Protein AF-A0A9D8SEC3-F1 (afdb_monomer_lite)

Radius of gyration: 12.94 Å; chains: 1; bounding box: 27×25×35 Å

pLDDT: mean 85.94, std 18.2, range [41.59, 98.31]

Structure (mmCIF, N/CA/C/O backbone):
data_AF-A0A9D8SEC3-F1
#
_entry.id   AF-A0A9D8SEC3-F1
#
loop_
_atom_site.group_PDB
_atom_site.id
_atom_site.type_symbol
_atom_site.label_atom_id
_atom_site.label_alt_id
_atom_site.label_comp_id
_atom_site.label_asym_id
_atom_site.label_entity_id
_atom_site.label_seq_id
_atom_site.pdbx_PDB_ins_code
_atom_site.Cartn_x
_atom_site.Cartn_y
_atom_site.Cartn_z
_atom_site.occupancy
_atom_site.B_iso_or_equiv
_atom_site.auth_seq_id
_atom_site.auth_comp_id
_atom_site.auth_asym_id
_atom_site.auth_atom_id
_atom_site.pdbx_PDB_model_num
ATOM 1 N N . MET A 1 1 ? 5.969 3.501 -11.500 1.00 89.12 1 MET A N 1
ATOM 2 C CA . MET A 1 1 ? 4.729 3.222 -10.759 1.00 89.12 1 MET A CA 1
ATOM 3 C C . MET A 1 1 ? 5.101 3.126 -9.298 1.00 89.12 1 MET A C 1
ATOM 5 O O . MET A 1 1 ? 6.102 2.482 -9.006 1.00 89.12 1 MET A O 1
ATOM 9 N N . LYS A 1 2 ? 4.402 3.830 -8.417 1.00 93.88 2 LYS A N 1
ATOM 10 C CA . LYS A 1 2 ? 4.716 3.893 -6.988 1.00 93.88 2 LYS A CA 1
ATOM 11 C C . LYS A 1 2 ? 3.455 3.668 -6.174 1.00 93.88 2 LYS A C 1
ATOM 13 O O . LYS A 1 2 ? 2.375 4.056 -6.611 1.00 93.88 2 LYS A O 1
ATOM 18 N N . LEU A 1 3 ? 3.611 3.062 -5.006 1.00 94.69 3 LEU A N 1
ATOM 19 C CA . LEU A 1 3 ? 2.541 2.955 -4.027 1.00 94.69 3 LEU A CA 1
ATOM 20 C C . LEU A 1 3 ? 2.375 4.304 -3.320 1.00 94.69 3 LEU A C 1
ATOM 22 O O . LEU A 1 3 ? 3.333 4.846 -2.772 1.00 94.69 3 LEU A O 1
ATOM 26 N N . ASN A 1 4 ? 1.161 4.846 -3.310 1.00 95.69 4 ASN A N 1
ATOM 27 C CA . ASN A 1 4 ? 0.829 5.969 -2.448 1.00 95.69 4 ASN A CA 1
ATOM 28 C C . ASN A 1 4 ? 0.480 5.426 -1.056 1.00 95.69 4 ASN A C 1
ATOM 30 O O . ASN A 1 4 ? -0.624 4.919 -0.842 1.00 95.69 4 ASN A O 1
ATOM 34 N N . ARG A 1 5 ? 1.431 5.539 -0.121 1.00 95.88 5 ARG A N 1
ATOM 35 C CA . ARG A 1 5 ? 1.300 5.044 1.258 1.00 95.88 5 ARG A CA 1
ATOM 36 C C . ARG A 1 5 ? 0.013 5.517 1.926 1.00 95.88 5 ARG A C 1
ATOM 38 O O . ARG A 1 5 ? -0.756 4.696 2.410 1.00 95.88 5 ARG A O 1
ATOM 45 N N . ASP A 1 6 ? -0.238 6.823 1.935 1.00 96.88 6 ASP A N 1
ATOM 46 C CA . ASP A 1 6 ? -1.370 7.397 2.668 1.00 96.88 6 ASP A CA 1
ATOM 47 C C . ASP A 1 6 ? -2.709 6.864 2.151 1.00 96.88 6 ASP A C 1
ATOM 49 O O . ASP A 1 6 ? -3.593 6.511 2.934 1.00 96.88 6 ASP A O 1
ATOM 53 N N . ARG A 1 7 ? -2.858 6.764 0.827 1.00 96.88 7 ARG A N 1
ATOM 54 C CA . ARG A 1 7 ? -4.079 6.232 0.214 1.00 96.88 7 ARG A CA 1
ATOM 55 C C . ARG A 1 7 ? -4.236 4.737 0.439 1.00 96.88 7 ARG A C 1
ATOM 57 O O . ARG A 1 7 ? -5.348 4.286 0.697 1.00 96.88 7 ARG A O 1
ATOM 64 N N . PHE A 1 8 ? -3.144 3.982 0.391 1.00 97.06 8 PHE A N 1
ATOM 65 C CA . PHE A 1 8 ? -3.182 2.554 0.681 1.00 97.06 8 PHE A CA 1
ATOM 66 C C . PHE A 1 8 ? -3.549 2.269 2.147 1.00 97.06 8 PHE A C 1
ATOM 68 O O . PHE A 1 8 ? -4.374 1.400 2.416 1.00 97.06 8 PHE A O 1
ATOM 75 N N . GLU A 1 9 ? -3.020 3.048 3.094 1.00 97.94 9 GLU A N 1
ATOM 76 C CA . GLU A 1 9 ? -3.376 2.974 4.520 1.00 97.94 9 GLU A CA 1
ATOM 77 C C . GLU A 1 9 ? -4.860 3.273 4.772 1.00 97.94 9 GLU A C 1
ATOM 79 O O . GLU A 1 9 ? -5.502 2.624 5.602 1.00 97.94 9 GLU A O 1
ATOM 84 N N . ILE A 1 10 ? -5.417 4.262 4.068 1.00 97.94 10 ILE A N 1
ATOM 85 C CA . ILE A 1 10 ? -6.851 4.571 4.128 1.00 97.94 10 ILE A CA 1
ATOM 86 C C . ILE A 1 10 ? -7.658 3.392 3.584 1.00 97.94 10 ILE A C 1
ATOM 88 O O . ILE A 1 10 ? -8.549 2.904 4.279 1.00 97.94 10 ILE A O 1
ATOM 92 N N . PHE A 1 11 ? -7.301 2.894 2.398 1.00 97.31 11 PHE A N 1
ATOM 93 C CA . PHE A 1 11 ? -7.973 1.758 1.773 1.00 97.31 11 PHE A CA 1
ATOM 94 C C . PHE A 1 11 ? -7.980 0.528 2.691 1.00 97.31 11 PHE A C 1
ATOM 96 O O . PHE A 1 11 ? -9.035 -0.059 2.924 1.00 97.31 11 PHE A O 1
ATOM 103 N N . ALA A 1 12 ? -6.839 0.169 3.287 1.00 97.75 12 ALA A N 1
ATOM 104 C CA . ALA A 1 12 ? -6.744 -0.961 4.209 1.00 97.75 12 ALA A CA 1
ATOM 105 C C . ALA A 1 12 ? -7.726 -0.833 5.386 1.00 97.75 12 ALA A C 1
ATOM 107 O O . ALA A 1 12 ? -8.460 -1.774 5.699 1.00 97.75 12 ALA A O 1
ATOM 108 N N . LYS A 1 13 ? -7.812 0.357 5.988 1.00 98.19 13 LYS A N 1
ATOM 109 C CA . LYS A 1 13 ? -8.737 0.626 7.099 1.00 98.19 13 LYS A CA 1
ATOM 110 C C . LYS A 1 13 ? -10.199 0.574 6.677 1.00 98.19 13 LYS A C 1
ATOM 112 O O . LYS A 1 13 ? -11.025 0.053 7.424 1.00 98.19 13 LYS A O 1
ATOM 117 N N . GLU A 1 14 ? -10.529 1.072 5.490 1.00 97.44 14 GLU A N 1
ATOM 118 C CA . GLU A 1 14 ? -11.885 0.990 4.931 1.00 97.44 14 GLU A CA 1
ATOM 119 C C . GLU A 1 14 ? -12.321 -0.457 4.665 1.00 97.44 14 GLU A C 1
ATOM 121 O O . GLU A 1 14 ? -13.496 -0.781 4.832 1.00 97.44 14 GLU A O 1
ATOM 126 N N . GLN A 1 15 ? -11.377 -1.342 4.329 1.00 96.38 15 GLN A N 1
ATOM 127 C CA . GLN A 1 15 ? -11.626 -2.780 4.186 1.00 96.38 15 GLN A CA 1
ATOM 128 C C . GLN A 1 15 ? -11.655 -3.540 5.530 1.00 96.38 15 GLN A C 1
ATOM 130 O O . GLN A 1 15 ? -11.916 -4.742 5.548 1.00 96.38 15 GLN A O 1
ATOM 135 N N . GLY A 1 16 ? -11.432 -2.859 6.660 1.00 97.88 16 GLY A N 1
ATOM 136 C CA . GLY A 1 16 ? -11.507 -3.440 8.003 1.00 97.88 16 GLY A CA 1
ATOM 137 C C . GLY A 1 16 ? -10.192 -4.001 8.550 1.00 97.88 16 GLY A C 1
ATOM 138 O O . GLY A 1 16 ? -10.215 -4.638 9.604 1.00 97.88 16 GLY A O 1
ATOM 139 N N . TYR A 1 17 ? -9.066 -3.752 7.877 1.00 98.12 17 TYR A N 1
ATOM 140 C CA . TYR A 1 17 ? -7.732 -4.056 8.396 1.00 98.12 17 TYR A CA 1
ATOM 141 C C . TYR A 1 17 ? -7.243 -2.939 9.328 1.00 98.12 17 TYR A C 1
ATOM 143 O O . TYR A 1 17 ? -7.714 -1.799 9.296 1.00 98.12 17 TYR A O 1
ATOM 151 N N . LYS A 1 18 ? -6.282 -3.260 10.185 1.00 97.75 18 LYS A N 1
ATOM 152 C CA . LYS A 1 18 ? -5.649 -2.346 11.136 1.00 97.75 18 LYS A CA 1
ATOM 153 C C . LYS A 1 18 ? -4.844 -1.256 10.426 1.00 97.75 18 LYS A C 1
ATOM 155 O O . LYS A 1 18 ? -4.911 -0.087 10.820 1.00 97.75 18 LYS A O 1
ATOM 160 N N . ASP A 1 19 ? -4.067 -1.650 9.425 1.00 97.94 19 ASP A N 1
ATOM 161 C CA . ASP A 1 19 ? -3.129 -0.813 8.680 1.00 97.94 19 ASP A CA 1
ATOM 162 C C . ASP A 1 19 ? -2.764 -1.460 7.331 1.00 97.94 19 ASP A C 1
ATOM 164 O O . ASP A 1 19 ? -3.187 -2.577 7.014 1.00 97.94 19 ASP A O 1
ATOM 168 N N . GLY A 1 20 ? -2.002 -0.726 6.5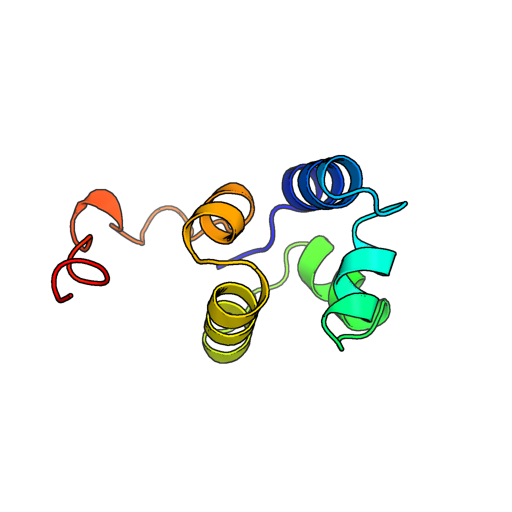17 1.00 97.12 20 GLY A N 1
ATOM 169 C CA . GLY A 1 20 ? -1.508 -1.204 5.228 1.00 97.12 20 GLY A CA 1
ATOM 170 C C . GLY A 1 20 ? -0.647 -2.463 5.345 1.00 97.12 20 GLY A C 1
ATOM 171 O O . GLY A 1 20 ? -0.759 -3.336 4.488 1.00 97.12 20 GLY A O 1
ATOM 172 N N . VAL A 1 21 ? 0.139 -2.603 6.420 1.00 97.94 21 VAL A N 1
ATOM 173 C CA . VAL A 1 21 ? 0.980 -3.789 6.666 1.00 97.94 21 VAL A CA 1
ATOM 174 C C . VAL A 1 21 ? 0.119 -5.046 6.756 1.00 97.94 21 VAL A C 1
ATOM 176 O O . VAL A 1 21 ? 0.375 -6.005 6.031 1.00 97.94 21 VAL A O 1
ATOM 179 N N . GLU A 1 22 ? -0.929 -5.037 7.586 1.00 98.31 22 GLU A N 1
ATOM 180 C CA . GLU A 1 22 ? -1.803 -6.207 7.760 1.00 98.31 22 GLU A CA 1
ATOM 181 C C . GLU A 1 22 ? -2.492 -6.613 6.446 1.00 98.31 22 GLU A C 1
ATOM 183 O O . GLU A 1 22 ? -2.600 -7.805 6.132 1.00 98.31 22 GLU A O 1
ATOM 188 N N . LEU A 1 23 ? -2.924 -5.636 5.639 1.00 97.69 23 LEU A N 1
ATOM 189 C CA . LEU A 1 23 ? -3.461 -5.914 4.307 1.00 97.69 23 LEU A CA 1
ATOM 190 C C . LEU A 1 23 ? -2.386 -6.525 3.395 1.00 97.69 23 LEU A C 1
ATOM 192 O O . LEU A 1 23 ? -2.647 -7.528 2.735 1.00 97.69 23 LEU A O 1
ATOM 196 N N . PHE A 1 24 ? -1.179 -5.962 3.360 1.00 96.25 24 PH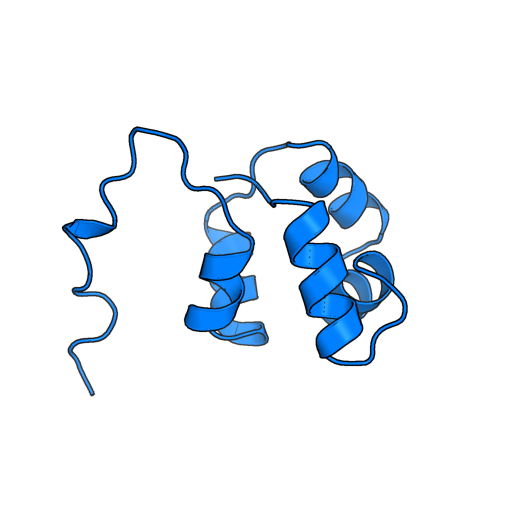E A N 1
ATOM 197 C CA . PHE A 1 24 ? -0.081 -6.461 2.526 1.00 96.25 24 PHE A CA 1
ATOM 198 C C . PHE A 1 24 ? 0.290 -7.910 2.858 1.00 96.25 24 PHE A C 1
ATOM 200 O O . PHE A 1 24 ? 0.432 -8.740 1.956 1.00 96.25 24 PHE A O 1
ATOM 207 N N . GLU A 1 25 ? 0.359 -8.232 4.150 1.00 97.62 25 GLU A N 1
ATOM 208 C CA . GLU A 1 25 ? 0.595 -9.592 4.640 1.00 97.62 25 GLU A CA 1
ATOM 209 C C . GLU A 1 25 ? -0.539 -10.544 4.256 1.00 97.62 25 GLU A C 1
ATOM 211 O O . GLU A 1 25 ? -0.294 -11.666 3.806 1.00 97.62 25 GLU A O 1
ATOM 216 N N . THR A 1 26 ? -1.789 -10.082 4.337 1.00 97.44 26 THR A N 1
ATOM 217 C CA . THR A 1 26 ? -2.962 -10.855 3.896 1.00 97.44 26 THR A CA 1
ATOM 218 C C . THR A 1 26 ? -2.929 -11.144 2.392 1.00 97.44 26 THR A C 1
ATOM 220 O O . THR A 1 26 ? -3.381 -12.202 1.948 1.00 97.44 26 THR A O 1
ATOM 223 N N . LEU A 1 27 ? -2.352 -10.240 1.596 1.00 95.81 27 LEU A N 1
ATOM 224 C CA . LEU A 1 27 ? -2.138 -10.425 0.158 1.00 95.81 27 LEU A CA 1
ATOM 225 C C . LEU A 1 27 ? -0.957 -11.355 -0.156 1.00 95.81 27 LEU A C 1
ATOM 227 O O . LEU A 1 27 ? -0.764 -11.702 -1.322 1.00 95.81 27 LEU A O 1
ATOM 231 N N . GLY A 1 28 ? -0.211 -11.809 0.852 1.00 96.62 28 GLY A N 1
ATOM 232 C CA . GLY A 1 28 ? 0.888 -12.763 0.712 1.00 96.62 28 GLY A CA 1
ATOM 233 C C . GLY A 1 28 ? 2.267 -12.132 0.514 1.00 96.62 28 GLY A C 1
ATOM 234 O O . GLY A 1 28 ? 3.196 -12.855 0.159 1.00 96.62 28 GLY A O 1
ATOM 235 N N . TYR A 1 29 ? 2.401 -10.826 0.737 1.00 95.56 29 TYR A N 1
ATOM 236 C CA . TYR A 1 29 ? 3.688 -10.132 0.790 1.00 95.56 29 TYR A CA 1
ATOM 237 C C . TYR A 1 29 ? 4.177 -10.016 2.239 1.00 95.56 29 TYR A C 1
ATOM 239 O O . TYR A 1 29 ? 3.469 -10.357 3.182 1.00 95.56 29 TYR A O 1
ATOM 247 N N . SER A 1 30 ? 5.392 -9.529 2.440 1.00 96.44 30 SER A N 1
ATOM 248 C CA . SER A 1 30 ? 5.953 -9.250 3.763 1.00 96.44 30 SER A CA 1
ATOM 249 C C . SER A 1 30 ? 5.777 -7.788 4.181 1.00 96.44 30 SER A C 1
ATOM 251 O O . SER A 1 30 ? 5.655 -6.889 3.346 1.00 96.44 30 SER A O 1
ATOM 253 N N . ALA A 1 31 ? 5.835 -7.534 5.491 1.00 95.88 31 ALA A N 1
ATOM 254 C CA . ALA A 1 31 ? 5.896 -6.176 6.031 1.00 95.88 31 ALA A CA 1
ATOM 255 C C . ALA A 1 31 ? 7.114 -5.385 5.511 1.00 95.88 31 ALA A C 1
ATOM 257 O O . ALA A 1 31 ? 7.011 -4.183 5.276 1.00 95.88 31 ALA A O 1
ATOM 258 N N . ASP A 1 32 ? 8.247 -6.057 5.284 1.00 95.94 32 ASP A N 1
ATOM 259 C CA . ASP A 1 32 ? 9.455 -5.424 4.742 1.00 95.94 32 ASP A CA 1
ATOM 260 C C . ASP A 1 32 ? 9.249 -4.971 3.288 1.00 95.94 32 ASP A C 1
ATOM 262 O O . ASP A 1 32 ? 9.668 -3.875 2.915 1.00 95.94 32 ASP A O 1
ATOM 266 N N . GLU A 1 33 ? 8.567 -5.780 2.468 1.00 94.88 33 GLU A N 1
ATOM 267 C CA . GLU A 1 33 ? 8.173 -5.381 1.110 1.00 94.88 33 GLU A CA 1
ATOM 268 C C . GLU A 1 33 ? 7.204 -4.199 1.143 1.00 94.88 33 GLU A C 1
ATOM 270 O O . GLU A 1 33 ? 7.360 -3.263 0.359 1.00 94.88 33 GLU A O 1
ATOM 275 N N . TYR A 1 34 ? 6.240 -4.199 2.070 1.00 96.19 34 TYR A N 1
ATOM 276 C CA . TYR A 1 34 ? 5.343 -3.059 2.234 1.00 96.19 34 TYR A CA 1
ATOM 277 C C . TYR A 1 34 ? 6.112 -1.771 2.528 1.00 96.19 34 TYR A C 1
ATOM 279 O O . TYR A 1 34 ? 5.937 -0.790 1.808 1.00 96.19 34 TYR A O 1
ATOM 287 N N . GLU A 1 35 ? 6.976 -1.766 3.546 1.00 94.75 35 GLU A N 1
ATOM 288 C CA . GLU A 1 35 ? 7.749 -0.573 3.909 1.00 94.75 35 GLU A CA 1
ATOM 289 C C . GLU A 1 35 ? 8.676 -0.130 2.768 1.00 94.75 35 GLU A C 1
ATOM 291 O O . GLU A 1 35 ? 8.768 1.067 2.500 1.00 94.75 35 GLU A O 1
ATOM 296 N N . TYR A 1 36 ? 9.286 -1.070 2.034 1.00 94.88 36 TYR A N 1
ATOM 297 C CA . TYR A 1 36 ? 10.094 -0.763 0.850 1.00 94.88 36 TYR A CA 1
ATOM 298 C C . TYR A 1 36 ? 9.294 0.034 -0.191 1.00 94.88 36 TYR A C 1
ATOM 300 O O . TYR A 1 36 ? 9.714 1.114 -0.607 1.00 94.88 36 TYR A O 1
ATOM 308 N N . TYR A 1 37 ? 8.106 -0.439 -0.579 1.00 93.25 37 TYR A N 1
ATOM 309 C CA . TYR A 1 37 ? 7.278 0.265 -1.564 1.00 93.25 37 TYR A CA 1
ATOM 310 C C . TYR A 1 37 ? 6.617 1.530 -1.002 1.00 93.25 37 TYR A C 1
ATOM 312 O O . TYR A 1 37 ? 6.461 2.516 -1.727 1.00 93.25 37 TYR A O 1
ATOM 320 N N . ALA A 1 38 ? 6.252 1.532 0.280 1.00 91.50 38 ALA A N 1
ATOM 321 C CA . ALA A 1 38 ? 5.642 2.671 0.958 1.00 91.50 38 ALA A CA 1
ATOM 322 C C . ALA A 1 38 ? 6.617 3.847 1.150 1.00 91.50 38 ALA A C 1
ATOM 324 O O . ALA A 1 38 ? 6.161 4.988 1.248 1.00 91.50 38 ALA A O 1
ATOM 325 N N . ASP A 1 39 ? 7.934 3.604 1.147 1.00 93.25 39 ASP A N 1
ATOM 326 C CA . ASP A 1 39 ? 8.976 4.649 1.139 1.00 93.25 39 ASP A CA 1
ATOM 327 C C . ASP A 1 39 ? 9.187 5.276 -0.259 1.00 93.25 39 ASP A C 1
ATOM 329 O O . ASP A 1 39 ? 10.041 6.138 -0.476 1.00 93.25 39 ASP A O 1
ATOM 333 N N . GLY A 1 40 ? 8.356 4.890 -1.232 1.00 88.12 40 GLY A N 1
ATOM 334 C CA . GLY A 1 40 ? 8.313 5.489 -2.561 1.00 88.12 40 GLY A CA 1
ATOM 335 C C . GLY A 1 40 ? 9.203 4.793 -3.585 1.00 88.12 40 GLY A C 1
ATOM 336 O O . GLY A 1 40 ? 9.505 5.388 -4.629 1.00 88.12 40 GLY A O 1
ATOM 337 N N . GLU A 1 41 ? 9.610 3.556 -3.322 1.00 92.44 41 GLU A N 1
ATOM 338 C CA . GLU A 1 41 ? 10.258 2.701 -4.310 1.00 92.44 41 GLU A CA 1
ATOM 339 C C . GLU A 1 41 ? 9.293 2.303 -5.431 1.00 92.44 41 GLU A C 1
ATOM 341 O O . GLU A 1 41 ? 8.066 2.431 -5.342 1.00 92.44 41 GLU A O 1
ATOM 346 N N . TYR A 1 42 ? 9.864 1.872 -6.552 1.00 91.50 42 TYR A N 1
ATOM 347 C CA . TYR A 1 42 ? 9.070 1.500 -7.713 1.00 91.50 42 TYR A CA 1
ATOM 348 C C . TYR A 1 42 ? 8.469 0.112 -7.539 1.00 91.50 42 TYR A C 1
ATOM 350 O O . TYR A 1 42 ? 9.195 -0.859 -7.347 1.00 91.50 42 TYR A O 1
ATOM 358 N N . ILE A 1 43 ? 7.153 0.016 -7.718 1.00 90.38 43 ILE A N 1
ATOM 359 C CA . ILE A 1 43 ? 6.506 -1.271 -7.958 1.00 90.38 43 ILE A CA 1
ATOM 360 C C . ILE A 1 43 ? 6.728 -1.677 -9.416 1.00 90.38 43 ILE A C 1
ATOM 362 O O . ILE A 1 43 ? 6.677 -0.842 -10.334 1.00 90.38 43 ILE A O 1
ATOM 366 N N . ASP A 1 44 ? 6.987 -2.960 -9.633 1.00 89.62 44 ASP A N 1
ATOM 367 C CA . ASP A 1 44 ? 7.103 -3.521 -10.970 1.00 89.62 44 ASP A CA 1
ATOM 368 C C . ASP A 1 44 ? 5.729 -3.897 -11.554 1.00 89.62 44 ASP A C 1
ATOM 370 O O . ASP A 1 44 ? 4.670 -3.700 -10.951 1.00 89.62 44 ASP A O 1
ATOM 374 N N . ARG A 1 45 ? 5.744 -4.381 -12.799 1.00 90.38 45 ARG A N 1
ATOM 375 C CA . ARG A 1 45 ? 4.525 -4.764 -13.514 1.00 90.38 45 ARG A CA 1
ATOM 376 C C . ARG A 1 45 ? 3.875 -6.015 -12.924 1.00 90.38 45 ARG A C 1
ATOM 378 O O . ARG A 1 45 ? 2.650 -6.093 -12.929 1.00 90.38 45 ARG A O 1
ATOM 385 N N . ASP A 1 46 ? 4.666 -6.975 -12.465 1.00 92.06 46 ASP A N 1
ATOM 386 C CA . ASP A 1 46 ? 4.153 -8.263 -11.997 1.00 92.06 46 ASP A CA 1
ATOM 387 C C . ASP A 1 46 ? 3.400 -8.073 -10.682 1.00 92.06 46 ASP A C 1
ATOM 389 O O . ASP A 1 46 ? 2.280 -8.559 -10.528 1.00 92.06 46 ASP A O 1
ATOM 393 N N . MET A 1 47 ? 3.947 -7.251 -9.792 1.00 92.38 47 MET A N 1
ATOM 394 C CA . MET A 1 47 ? 3.287 -6.832 -8.569 1.00 92.38 47 MET A CA 1
ATOM 395 C C . MET A 1 47 ? 2.011 -6.028 -8.845 1.00 92.38 47 MET A C 1
ATOM 397 O O . MET A 1 47 ? 0.983 -6.286 -8.225 1.00 92.38 47 MET A O 1
ATOM 401 N N . LEU A 1 48 ? 2.030 -5.085 -9.796 1.00 93.31 48 LEU A N 1
ATOM 402 C CA . LEU A 1 48 ? 0.817 -4.348 -10.174 1.00 93.31 48 LEU A CA 1
ATOM 403 C C . LEU A 1 48 ? -0.298 -5.294 -10.646 1.00 93.31 48 LEU A C 1
ATOM 405 O O . LEU A 1 48 ? -1.450 -5.141 -10.241 1.00 93.31 48 LEU A O 1
ATOM 409 N N . LEU A 1 49 ? 0.037 -6.261 -11.504 1.00 94.38 49 LEU A N 1
ATOM 410 C CA . LEU A 1 49 ? -0.923 -7.244 -12.006 1.00 94.38 49 LEU A CA 1
ATOM 411 C C . LEU A 1 49 ? -1.462 -8.128 -10.881 1.00 94.38 49 LEU A C 1
ATOM 413 O O . LEU A 1 49 ? -2.660 -8.403 -10.841 1.00 94.38 49 LEU A O 1
ATOM 417 N N . ASP A 1 50 ? -0.605 -8.541 -9.955 1.00 95.69 50 ASP A N 1
ATOM 418 C CA . ASP A 1 50 ? -1.009 -9.343 -8.805 1.00 95.69 50 ASP A CA 1
ATOM 419 C C . ASP A 1 50 ? -1.951 -8.561 -7.871 1.00 95.69 50 ASP A C 1
ATOM 421 O O . ASP A 1 50 ? -3.001 -9.070 -7.473 1.00 95.69 50 ASP A O 1
ATOM 425 N N . LEU A 1 51 ? -1.667 -7.278 -7.618 1.00 94.62 51 LEU A N 1
ATOM 426 C CA . LEU A 1 51 ? -2.580 -6.385 -6.901 1.00 94.62 51 LEU A CA 1
ATOM 427 C C . LEU A 1 51 ? -3.915 -6.221 -7.642 1.00 94.62 51 LEU A C 1
ATOM 429 O O . LEU A 1 51 ? -4.967 -6.288 -7.010 1.00 94.62 51 LEU A O 1
ATOM 433 N N . TYR A 1 52 ? -3.909 -6.060 -8.970 1.00 95.00 52 TYR A N 1
ATOM 434 C CA . TYR A 1 52 ? -5.143 -6.003 -9.766 1.00 95.00 52 TYR A CA 1
ATOM 435 C C . TYR A 1 52 ? -5.977 -7.278 -9.649 1.00 95.00 52 TYR A C 1
ATOM 437 O O . TYR A 1 52 ? -7.197 -7.188 -9.518 1.00 95.00 52 TYR A O 1
ATOM 445 N N . ILE A 1 53 ? -5.342 -8.450 -9.665 1.00 95.31 53 ILE A N 1
ATOM 446 C CA . ILE A 1 53 ? -6.026 -9.740 -9.513 1.00 95.31 53 ILE A CA 1
ATOM 447 C C . ILE A 1 53 ? -6.626 -9.874 -8.109 1.00 95.31 53 ILE A C 1
ATOM 449 O O . ILE A 1 53 ? -7.758 -10.337 -7.968 1.00 95.31 53 ILE A O 1
ATOM 453 N N . LYS A 1 54 ? -5.886 -9.473 -7.071 1.00 95.75 54 LYS A N 1
ATOM 454 C CA . LYS A 1 54 ? -6.282 -9.683 -5.670 1.00 95.75 54 LYS A CA 1
ATOM 455 C C . LYS A 1 54 ? -7.269 -8.643 -5.143 1.00 95.75 54 LYS A C 1
ATOM 457 O O . LYS A 1 54 ? -8.136 -8.984 -4.345 1.00 95.75 54 LYS A O 1
ATOM 462 N N . LEU A 1 55 ? -7.132 -7.387 -5.562 1.00 95.31 55 LEU A N 1
ATOM 463 C CA . LEU A 1 55 ? -7.897 -6.254 -5.029 1.00 95.31 55 LEU A CA 1
ATOM 464 C C . LEU A 1 55 ? -8.882 -5.660 -6.038 1.00 95.31 55 LEU A C 1
ATOM 466 O O . LEU A 1 55 ? -9.757 -4.889 -5.648 1.00 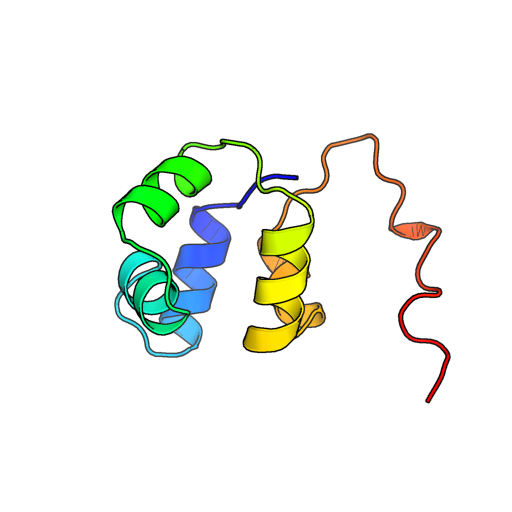95.31 55 LEU A O 1
ATOM 470 N N . GLY A 1 56 ? -8.762 -6.011 -7.318 1.00 94.00 56 GLY A N 1
ATOM 471 C CA . GLY A 1 56 ? -9.523 -5.403 -8.401 1.00 94.00 56 GLY A CA 1
ATOM 472 C C . GLY A 1 56 ? -8.883 -4.106 -8.898 1.00 94.00 56 GLY A C 1
ATOM 473 O O . GLY A 1 56 ? -8.407 -3.273 -8.127 1.00 94.00 56 GLY A O 1
ATOM 474 N N . ALA A 1 57 ? -8.902 -3.913 -10.217 1.00 90.44 57 ALA A N 1
ATOM 475 C CA . ALA A 1 57 ? -8.199 -2.804 -10.853 1.00 90.44 57 ALA A CA 1
ATOM 476 C C . ALA A 1 57 ? -8.676 -1.418 -10.401 1.00 90.44 57 ALA A C 1
ATOM 478 O O . ALA A 1 57 ? -7.846 -0.545 -10.164 1.00 90.44 57 ALA A O 1
ATOM 479 N N . SER A 1 58 ? -9.990 -1.234 -10.221 1.00 90.44 58 SER A N 1
ATOM 480 C CA . SER A 1 58 ? -10.555 0.044 -9.770 1.00 90.44 58 SER A CA 1
ATOM 481 C C . SER A 1 58 ? -9.970 0.491 -8.431 1.00 90.44 58 SER A C 1
ATOM 483 O O . SER A 1 58 ? -9.600 1.648 -8.300 1.00 90.44 58 SER A O 1
ATOM 485 N N . ASN A 1 59 ? -9.838 -0.426 -7.469 1.00 93.50 59 ASN A N 1
ATOM 486 C CA . ASN A 1 59 ? -9.313 -0.106 -6.141 1.00 93.50 59 ASN A CA 1
ATOM 487 C C . ASN A 1 59 ? -7.824 0.240 -6.205 1.00 93.50 59 ASN A C 1
ATOM 489 O O . ASN A 1 59 ? -7.364 1.183 -5.575 1.00 93.50 59 ASN A O 1
ATOM 493 N N . VAL A 1 60 ? -7.056 -0.511 -6.995 1.00 93.88 60 VAL A N 1
ATOM 494 C CA . VAL A 1 60 ? -5.606 -0.308 -7.100 1.00 93.88 60 VAL A CA 1
ATOM 495 C C . VAL A 1 60 ? -5.257 1.028 -7.752 1.00 93.88 60 VAL A C 1
ATOM 497 O O . VAL A 1 60 ? -4.274 1.658 -7.365 1.00 93.88 60 VAL A O 1
ATOM 500 N N . LEU A 1 61 ? -6.064 1.503 -8.703 1.00 91.88 61 LEU A N 1
ATOM 501 C CA . LEU A 1 61 ? -5.871 2.825 -9.306 1.00 91.88 61 LEU A CA 1
ATOM 502 C C . LEU A 1 61 ? -5.996 3.972 -8.290 1.00 91.88 61 LEU A C 1
ATOM 504 O O . LEU A 1 61 ? -5.390 5.022 -8.502 1.00 91.88 61 LEU A O 1
ATOM 508 N N . ASP A 1 62 ? -6.699 3.775 -7.173 1.00 93.69 62 ASP A N 1
ATOM 509 C CA . ASP A 1 62 ? -6.830 4.813 -6.150 1.00 93.69 62 ASP A CA 1
ATOM 510 C C . ASP A 1 62 ? -5.519 5.054 -5.390 1.00 93.69 62 ASP A C 1
ATOM 512 O O . ASP A 1 62 ? -5.269 6.183 -4.959 1.00 93.69 62 ASP A O 1
ATOM 516 N N . PHE A 1 63 ? -4.651 4.044 -5.265 1.00 94.56 63 PHE A N 1
ATOM 517 C CA . PHE A 1 63 ? -3.418 4.111 -4.471 1.00 94.56 63 PHE A CA 1
ATOM 518 C C . PHE A 1 63 ? -2.123 3.802 -5.242 1.00 94.56 63 PHE A C 1
ATOM 520 O O . PHE A 1 63 ? -1.062 3.733 -4.622 1.00 94.56 63 PHE A O 1
ATOM 527 N N . ILE A 1 64 ? -2.163 3.668 -6.572 1.00 93.88 64 ILE A N 1
ATOM 528 C CA . ILE A 1 64 ? -0.962 3.574 -7.419 1.00 93.88 64 ILE A CA 1
ATOM 529 C C . ILE A 1 64 ? -0.754 4.851 -8.236 1.00 93.88 64 ILE A C 1
ATOM 531 O O . ILE A 1 64 ? -1.615 5.296 -8.990 1.00 93.88 64 ILE A O 1
ATOM 535 N N . GLU A 1 65 ? 0.453 5.403 -8.153 1.00 91.38 65 GLU A N 1
ATOM 536 C CA . GLU A 1 65 ? 0.893 6.552 -8.937 1.00 91.38 65 GLU A CA 1
ATOM 537 C C . GLU A 1 65 ? 1.738 6.109 -10.135 1.00 91.38 65 GLU A C 1
ATOM 539 O O . GLU A 1 65 ? 2.821 5.534 -9.994 1.00 91.38 65 GLU A O 1
ATOM 544 N N . PHE A 1 66 ? 1.287 6.423 -11.349 1.00 82.81 66 PHE A N 1
ATOM 545 C CA . PHE A 1 66 ? 1.963 6.008 -12.585 1.00 82.81 66 PHE A CA 1
ATOM 546 C C . PHE A 1 66 ? 3.062 6.980 -13.063 1.00 82.81 66 PHE A C 1
ATOM 548 O O . PHE A 1 66 ? 3.802 6.664 -13.993 1.00 82.81 66 PHE A O 1
ATOM 555 N N . GLY A 1 67 ? 3.263 8.108 -12.370 1.00 70.88 67 GLY A N 1
ATOM 556 C CA . GLY A 1 67 ? 4.193 9.170 -12.771 1.00 70.88 67 GLY A CA 1
ATOM 557 C C . GLY A 1 67 ? 3.644 10.030 -13.919 1.00 70.88 67 GLY A C 1
ATOM 558 O O . GLY A 1 67 ? 2.793 9.594 -14.689 1.00 70.88 67 GLY A O 1
ATOM 559 N N . SER A 1 68 ? 4.137 11.265 -14.050 1.00 58.06 68 SER A N 1
ATOM 560 C CA . SER A 1 68 ? 3.631 12.308 -14.966 1.00 58.06 68 SER A C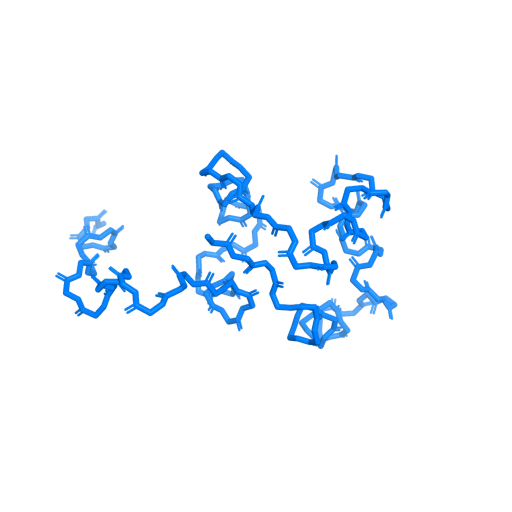A 1
ATOM 561 C C . SER A 1 68 ? 3.895 12.073 -16.468 1.00 58.06 68 SER A C 1
ATOM 563 O O . SER A 1 68 ? 3.947 13.025 -17.241 1.00 58.06 68 SER A O 1
ATOM 565 N N . GLY A 1 69 ? 4.062 10.821 -16.896 1.00 48.31 69 GLY A N 1
ATOM 566 C CA . GLY A 1 69 ? 4.296 10.447 -18.296 1.00 48.31 69 GLY A CA 1
ATOM 567 C C . GLY A 1 69 ? 3.568 9.182 -18.753 1.00 48.31 69 GLY A C 1
ATOM 568 O O . GLY A 1 69 ? 3.750 8.768 -19.893 1.00 48.31 69 GLY A O 1
ATOM 569 N N . TYR A 1 70 ? 2.757 8.561 -17.894 1.00 49.03 70 TYR A N 1
ATOM 570 C CA . TYR A 1 70 ? 1.863 7.481 -18.302 1.00 49.03 70 TYR A CA 1
ATOM 571 C C . TYR A 1 70 ? 0.494 8.085 -18.624 1.00 49.03 70 TYR A C 1
ATOM 573 O O . TYR A 1 70 ? -0.303 8.343 -17.728 1.00 49.03 70 TYR A O 1
ATOM 581 N N . GLU A 1 71 ? 0.239 8.347 -19.906 1.00 46.75 71 GLU A N 1
ATOM 582 C CA . GLU A 1 71 ? -1.086 8.703 -20.427 1.00 46.75 71 GLU A CA 1
ATOM 583 C C . GLU A 1 71 ? -2.039 7.496 -20.313 1.00 46.75 71 GLU A C 1
ATOM 585 O O . GLU A 1 71 ? -2.268 6.759 -21.274 1.00 46.75 71 GLU A O 1
ATOM 590 N N . TRP A 1 72 ? -2.577 7.244 -19.120 1.00 51.72 72 TRP A N 1
ATOM 591 C CA . TRP A 1 72 ? -3.637 6.248 -18.917 1.00 51.72 72 TRP A CA 1
ATOM 592 C C . TRP A 1 72 ? -5.024 6.791 -19.286 1.00 51.72 72 TRP A C 1
ATOM 594 O O . TRP A 1 72 ? -5.905 5.998 -19.603 1.00 51.72 72 TRP A O 1
ATOM 604 N N . GLU A 1 73 ? -5.204 8.116 -19.371 1.00 46.81 73 GLU A N 1
ATOM 605 C CA . GLU A 1 73 ? -6.438 8.722 -19.903 1.00 46.81 73 GLU A CA 1
ATOM 606 C C . GLU A 1 73 ? -6.717 8.319 -21.369 1.00 46.81 73 GLU A C 1
ATOM 608 O O . GLU A 1 73 ? -7.863 8.372 -21.803 1.00 46.81 73 GLU A O 1
ATOM 613 N N . ASN A 1 74 ? -5.704 7.842 -22.111 1.00 46.16 74 ASN A N 1
ATOM 614 C CA . ASN A 1 74 ? -5.823 7.441 -23.520 1.00 46.16 74 ASN A CA 1
ATOM 615 C C . ASN A 1 74 ? -5.852 5.915 -23.768 1.00 46.16 74 ASN A C 1
ATOM 617 O O . ASN A 1 74 ? -6.016 5.512 -24.914 1.00 46.16 74 ASN A O 1
ATOM 621 N N . ASN A 1 75 ? -5.683 5.056 -22.750 1.00 41.62 75 ASN A N 1
ATOM 622 C CA . ASN A 1 75 ? -5.558 3.594 -22.930 1.00 41.62 75 ASN A CA 1
ATOM 623 C C . ASN A 1 75 ? -6.526 2.787 -22.039 1.00 41.62 75 ASN A C 1
ATOM 625 O O . ASN A 1 75 ? -6.148 1.779 -21.444 1.00 41.62 75 ASN A O 1
ATOM 629 N N . ILE A 1 76 ? -7.788 3.219 -21.962 1.00 49.72 76 ILE A N 1
ATOM 630 C CA . ILE A 1 76 ? -8.884 2.498 -21.277 1.00 49.72 76 ILE A CA 1
ATOM 631 C C . ILE A 1 76 ? -9.300 1.198 -22.016 1.00 49.72 76 ILE A C 1
ATOM 633 O O . ILE A 1 76 ? -10.162 0.467 -21.546 1.00 49.72 76 ILE A O 1
ATOM 637 N N . ASP A 1 77 ? -8.610 0.799 -23.088 1.00 51.47 77 ASP A N 1
ATOM 638 C CA . ASP A 1 77 ? -8.868 -0.454 -23.827 1.00 51.47 77 ASP A CA 1
ATOM 639 C C . ASP A 1 77 ? -8.572 -1.756 -23.044 1.00 51.47 77 ASP A C 1
ATOM 641 O O . ASP A 1 77 ? -8.676 -2.851 -23.589 1.00 51.47 77 ASP A O 1
ATOM 645 N N . LEU A 1 78 ? -8.222 -1.692 -21.754 1.00 52.38 78 LEU A N 1
ATOM 646 C CA . LEU A 1 78 ? -8.042 -2.886 -20.914 1.00 52.38 78 LEU A CA 1
ATOM 647 C C . LEU A 1 78 ? -9.351 -3.453 -20.330 1.00 52.38 78 LEU A C 1
ATOM 649 O O . LEU A 1 78 ? -9.303 -4.512 -19.706 1.00 52.38 78 LEU A O 1
ATOM 653 N N . PHE A 1 79 ? -10.501 -2.794 -20.532 1.00 54.25 79 PHE A N 1
ATOM 654 C CA . PHE A 1 79 ? -11.802 -3.237 -19.994 1.00 54.25 79 PHE A CA 1
ATOM 655 C C . PHE A 1 79 ? -12.930 -3.400 -21.029 1.00 54.25 79 PHE A C 1
ATOM 657 O O . PHE A 1 79 ? -14.043 -3.733 -20.630 1.00 54.25 79 PHE A O 1
ATOM 664 N N . ASP A 1 80 ? -12.661 -3.240 -22.329 1.00 43.44 8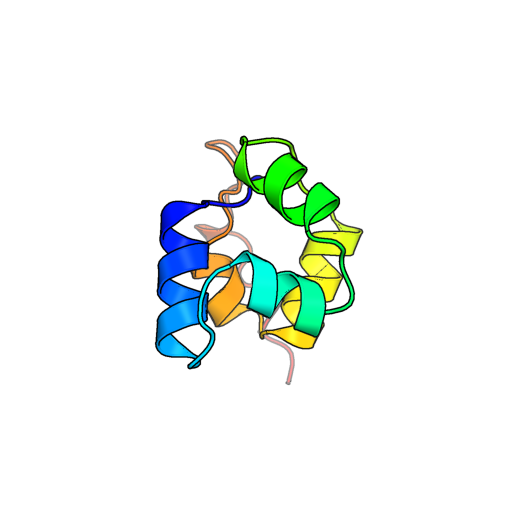0 ASP A N 1
ATOM 665 C CA . ASP A 1 80 ? -13.703 -3.254 -23.375 1.00 43.44 80 ASP A CA 1
ATOM 666 C C . ASP A 1 80 ? -13.963 -4.625 -24.041 1.00 43.44 80 ASP A C 1
ATOM 668 O O . ASP A 1 80 ? -14.696 -4.706 -25.025 1.00 43.44 80 ASP A O 1
ATOM 672 N N . GLU A 1 81 ? -13.462 -5.735 -23.487 1.00 46.22 81 GLU A N 1
ATOM 673 C CA . GLU A 1 81 ? -13.897 -7.081 -23.903 1.00 46.22 81 GLU A CA 1
ATOM 674 C C . GLU A 1 81 ? -14.409 -7.920 -22.720 1.00 46.22 81 GLU A C 1
ATOM 676 O O . GLU A 1 81 ? -13.668 -8.701 -22.118 1.00 46.22 81 GLU A O 1
ATOM 681 N N . ILE A 1 82 ? -15.712 -7.786 -22.428 1.00 41.59 82 ILE A N 1
ATOM 682 C CA . ILE A 1 82 ? -16.574 -8.860 -21.891 1.00 41.59 82 ILE A CA 1
ATOM 683 C C . ILE A 1 82 ? -17.884 -8.884 -22.682 1.00 41.59 82 ILE A C 1
ATOM 685 O O . ILE A 1 82 ? -18.533 -7.818 -22.782 1.00 41.59 82 ILE A O 1
#

Sequence (82 aa):
MKLNRDRFEIFAKEQGYKDGVELFETLGYSADEYEYYADGEYIDRDMLLDLYIKLGASNVLDFIEFGSGYEWENNIDLFDEI

Secondary structure (DSSP, 8-state):
-EE-HHHHHHHHHHTT-SSHHHHHHHTT--HHHHHHHHTTPBP-HHHHHHHHHHH-HHHHHHHEE--TT---TT-GGGS---

Foldseek 3Di:
DAFAQVQLQVVCVVVPHPGNQRVCVVLVHHSVVVVCRNVTDDDDPVVLVSCCVPPNPVSSVRGDDPDPPPPPVPPPVPPPDD

=== Feature glossary ===
The record interleaves many kinds of information about one protein. Here is each kind framed as the question it answers.

Q: What known structures does this most resemble?
A: Structural nearest neighbors (via Foldseek easy-search vs the PDB). Reported per hit: target PDB id, E-value, and alignment TM-score. A TM-score above ~0.5 is the conventional threshold for 'same fold'.

Q: Where is each backbone atom in 3D?
A: The mmCIF table is the protein's shape written out atom by atom. For each backbone N, Cα, C, and carbonyl O, it records an (x, y, z) coordinate triple in Å plus the residue type, chain letter, and residue number.

Q: What are the backbone torsion angles?
A: The φ/ψ torsion pair specifies the backbone conformation at each residue. φ rotates about the N–Cα bond, ψ about the Cα–C bond. Steric clashes forbid most of the (φ, ψ) plane — the allowed regions (α-helix basin, β-sheet basin, left-handed helix) are the Ramachandran-allowed regions.

Q: Which residues are buried vs exposed?
A: Solvent-accessible surface area (SASA) is the area in Å² traced out by the centre of a 1.4 Å probe sphere (a water molecule) rolled over the protein's van der Waals surface (Shrake–Rupley / Lee–Richards construction). Buried residues have near-zero SASA; fully exposed residues can exceed 200 Å². The total SASA scales roughly with the number of surface residues.

Q: How confident is the AlphaFold model at each residue?
A: pLDDT is the predicted lDDT-Cα score: AlphaFold's confidence that the local environment of each residue (all inter-atomic distances within 15 Å) is correctly placed. It is a per-residue number between 0 and 100, with higher meaning more reliable.

Q: What does the local fold look like, residue by residue?
A: 3Di is Foldseek's structural alphabet. Each residue is assigned one of twenty discrete states based on how its Cα sits relative to its spatial (not sequential) neighbors. Aligning 3Di strings finds structural homologs roughly as well as full 3D superposition, but orders of magnitude faster.

Q: How big and how compact is the whole molecule?
A: Radius of gyration (Rg) is the root-mean-square distance of Cα atoms from their centroid — a single number for overall size and compactness. A globular domain of N residues has Rg ≈ 2.2·N^0.38 Å; an extended or disordered chain has a much larger Rg. The Cα contact count is the number of residue pairs whose Cα atoms are within 8 Å and are more than four positions apart in sequence — a standard proxy for tertiary packing density. The bounding box is the smallest axis-aligned box enclosing all Cα atoms.

Q: Which residues are in helices, strands, or loops?
A: DSSP 8-state secondary structure assigns each residue one of H (α-helix), G (3₁₀-helix), I (π-helix), E (extended β-strand), B (isolated β-bridge), T (hydrogen-bonded turn), S (bend), or '-' (coil). The assignment is computed from backbone hydrogen-bond geometry via the Kabsch–Sander algorithm.

Q: How mobile is each atom in the crystal?
A: Crystallographic B-factors measure how much each atom's electron density is smeared out, in Å². They rise in mobile loops and surface residues and fall in the buried interior. In AlphaFold models this column is repurposed to hold pLDDT instead.

Q: What if only a Cα trace is available?
A: P-SEA three-state annotation labels each residue as helix, strand, or coil based purely on the geometry of the Cα trace. It serves as a fallback when the full backbone (and thus DSSP) is unavailable.

Q: What family and function is it annotated with?
A: Database cross-references. InterPro integrates a dozen domain/family signature databases into unified entries with residue-range hits. GO terms attach function/process/location labels with evidence codes. CATH codes position the fold in a four-level structural taxonomy. Organism is the NCBI-taxonomy species name.

Q: Are the domains correctly placed relative to each other?
A: Predicted Aligned Error (PAE) is an AlphaFold confidence matrix: entry (i, j) is the expected error in the position of residue j, in ångströms, when the prediction is superimposed on the true structure at residue i. Low PAE within a block of residues means that block is internally rigid and well-predicted; high PAE between two blocks means their relative placement is uncertain even if each block individually is confident.

Q: What do the diagnostic plots show?
A: Three diagnostic plots accompany the record. The Cα contact map visualizes the tertiary structure as a 2D adjacency matrix (8 Å cutoff, sequence-local contacts suppressed). The Ramachandran plot shows the distribution of backbone (φ, ψ) torsions, with points in the α and β basins reflecting secondary structure content. The PAE plot shows AlphaFold's inter-residue confidence as a color matrix.

Q: What is the amino-acid chain?
A: Primary structure: the covalent order of the twenty standard amino acids along the backbone. Two proteins with the same sequence will (almost always) fold to the same structure; two with 30% identity often share a fold but not the details.

Q: What do the rendered images show?
A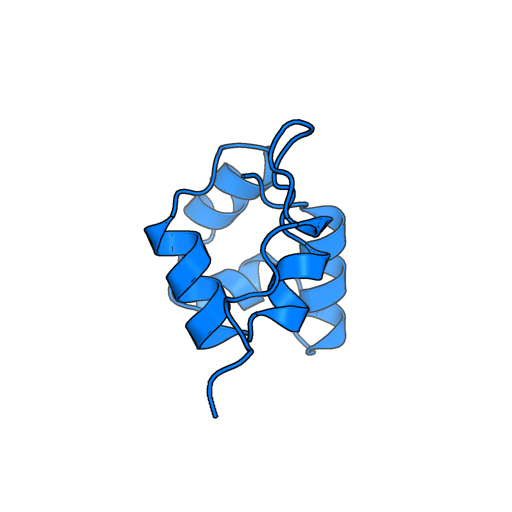: The six renders are orthographic views along the three Cartesian axes in both directions. Representation (cartoon, sticks, or surface) and color scheme (sequence-rainbow or by-chain) vary across proteins so the training set covers all the common visualization conventions.